Protein AF-A0A9Q0EEH8-F1 (afdb_monomer_lite)

Radius of gyration: 12.44 Å; chains: 1; bounding box: 30×21×35 Å

Foldseek 3Di:
DEEEADEEDAEDAEYEAYEEYEEYAEYEAYCEYAEYAEYEADVEEYQEYAEYEADQEEYQEYAEYEADAYEYQAYAEYEQYCYYYVHYVYYHNDPD

pLDDT: mean 89.67, std 7.72, range [64.06, 97.5]

Organism: NCBI:txid630683

Secondary structure (DSSP, 8-state):
-EEES-BS-S-EEEEES-BSEEEEEEEES-S-EEEEEEEES-SS-EEEEEEEES-SS-EEEEEEEES-SS-EEEEEEEES-SS-EEEEEEEES---

Structure (mmCIF, N/CA/C/O backbone):
data_AF-A0A9Q0EEH8-F1
#
_entry.id   AF-A0A9Q0EEH8-F1
#
loop_
_atom_site.group_PDB
_atom_site.id
_atom_site.type_symbol
_atom_site.label_atom_id
_atom_site.label_alt_id
_atom_site.label_comp_id
_atom_site.label_asym_id
_atom_site.label_entity_id
_atom_site.label_seq_id
_atom_site.pdbx_PDB_ins_code
_atom_site.Cartn_x
_atom_site.Cartn_y
_atom_site.Cartn_z
_atom_site.occupancy
_atom_site.B_iso_or_equiv
_atom_site.auth_seq_id
_atom_site.auth_comp_id
_atom_site.auth_asym_id
_atom_site.auth_atom_id
_atom_site.pdbx_PDB_model_num
ATOM 1 N N . MET A 1 1 ? 16.372 -12.351 -9.939 1.00 76.69 1 MET A N 1
ATOM 2 C CA . MET A 1 1 ? 17.307 -11.378 -10.543 1.00 76.69 1 MET A CA 1
ATOM 3 C C . MET A 1 1 ? 17.289 -10.144 -9.654 1.00 76.69 1 MET A C 1
ATOM 5 O O . MET A 1 1 ? 16.209 -9.849 -9.152 1.00 76.69 1 MET A O 1
ATOM 9 N N . TYR A 1 2 ? 18.452 -9.538 -9.400 1.00 84.31 2 TYR A N 1
ATOM 10 C CA . TYR A 1 2 ? 18.602 -8.267 -8.676 1.00 84.31 2 TYR A CA 1
ATOM 11 C C . TYR A 1 2 ? 18.738 -7.142 -9.699 1.00 84.31 2 TYR A C 1
ATOM 13 O O . TYR A 1 2 ? 19.440 -7.346 -10.696 1.00 84.31 2 TYR A O 1
ATOM 21 N N . MET A 1 3 ? 18.086 -6.010 -9.468 1.00 84.75 3 MET A N 1
ATOM 22 C CA . MET A 1 3 ? 18.199 -4.812 -10.300 1.00 84.75 3 MET A CA 1
ATOM 23 C C . MET A 1 3 ? 18.380 -3.581 -9.411 1.00 84.75 3 MET A C 1
ATOM 25 O O . MET A 1 3 ? 17.792 -3.508 -8.342 1.00 84.75 3 MET A O 1
ATOM 29 N N . GLU A 1 4 ? 19.210 -2.643 -9.852 1.00 88.19 4 GLU A N 1
ATOM 30 C CA . GLU A 1 4 ? 19.511 -1.397 -9.141 1.00 88.19 4 GLU A CA 1
ATOM 31 C C . GLU A 1 4 ? 19.033 -0.242 -10.021 1.00 88.19 4 GLU A C 1
ATOM 33 O O . GLU A 1 4 ? 19.438 -0.156 -11.185 1.00 88.19 4 GLU A O 1
ATOM 38 N N . ASN A 1 5 ? 18.149 0.591 -9.479 1.00 87.81 5 ASN A N 1
ATOM 39 C CA . ASN A 1 5 ? 17.464 1.706 -10.133 1.00 87.81 5 ASN A CA 1
ATOM 40 C C . ASN A 1 5 ? 16.784 1.340 -11.476 1.00 87.81 5 ASN A C 1
ATOM 42 O O . ASN A 1 5 ? 17.085 1.963 -12.501 1.00 87.81 5 ASN A O 1
ATOM 46 N N . PRO A 1 6 ? 15.953 0.279 -11.547 1.00 83.25 6 PRO A N 1
ATOM 47 C CA . PRO A 1 6 ? 15.185 -0.005 -12.755 1.00 83.25 6 PRO A CA 1
ATOM 48 C C . PRO A 1 6 ? 14.029 0.994 -12.940 1.00 83.25 6 PRO A C 1
ATOM 50 O O . PRO A 1 6 ? 13.478 1.517 -11.976 1.00 83.25 6 PRO A O 1
ATOM 53 N N . GLU A 1 7 ? 13.674 1.213 -14.207 1.00 83.25 7 GLU A N 1
ATOM 54 C CA . GLU A 1 7 ? 12.477 1.941 -14.633 1.00 83.25 7 GLU A CA 1
ATOM 55 C C . GLU A 1 7 ? 11.583 0.958 -15.421 1.00 83.25 7 GLU A C 1
ATOM 57 O O . GLU A 1 7 ? 11.967 0.516 -16.514 1.00 83.25 7 GLU A O 1
ATOM 62 N N . GLY A 1 8 ? 10.407 0.602 -14.898 1.00 68.81 8 GLY A N 1
ATOM 63 C CA . GLY A 1 8 ? 9.385 -0.205 -15.588 1.00 68.81 8 GLY A CA 1
ATOM 64 C C . GLY A 1 8 ? 9.752 -1.674 -15.888 1.00 68.81 8 GLY A C 1
ATOM 65 O O . GLY A 1 8 ? 9.498 -2.178 -16.986 1.00 68.81 8 GLY A O 1
ATOM 66 N N . ALA A 1 9 ? 10.387 -2.368 -14.952 1.00 68.06 9 ALA A N 1
ATOM 67 C CA . ALA A 1 9 ? 10.521 -3.820 -14.870 1.00 68.06 9 ALA A CA 1
ATOM 68 C C . ALA A 1 9 ? 9.234 -4.608 -14.491 1.00 68.06 9 ALA A C 1
ATOM 70 O O . ALA A 1 9 ? 8.831 -4.740 -13.337 1.00 68.06 9 ALA A O 1
ATOM 71 N N . ASP A 1 10 ? 8.731 -5.394 -15.448 1.00 64.06 10 ASP A N 1
ATOM 72 C CA . ASP A 1 10 ? 7.564 -6.273 -15.243 1.00 64.06 10 ASP A CA 1
ATOM 73 C C . ASP A 1 10 ? 7.722 -7.343 -14.133 1.00 64.06 10 ASP A C 1
ATOM 75 O O . ASP A 1 10 ? 6.731 -7.820 -13.578 1.00 64.06 10 ASP A O 1
ATOM 79 N N . THR A 1 11 ? 8.939 -7.836 -13.845 1.00 73.44 11 THR A N 1
ATOM 80 C CA . THR A 1 11 ? 9.162 -8.868 -12.807 1.00 73.44 11 THR A CA 1
ATOM 81 C C . THR A 1 11 ? 10.612 -8.932 -12.324 1.00 73.44 11 THR A C 1
ATOM 83 O O . THR A 1 11 ? 11.531 -9.250 -13.087 1.00 73.44 11 THR A O 1
ATOM 86 N N . ALA A 1 12 ? 10.811 -8.795 -11.012 1.00 79.69 12 ALA A N 1
ATOM 87 C CA . ALA A 1 12 ? 12.104 -8.975 -10.356 1.00 79.69 12 ALA A CA 1
ATOM 88 C C . ALA A 1 12 ? 11.985 -9.755 -9.044 1.00 79.69 12 ALA A C 1
ATOM 90 O O . ALA A 1 12 ? 10.911 -9.911 -8.467 1.00 79.69 12 ALA A O 1
ATOM 91 N N . MET A 1 13 ? 13.125 -10.254 -8.558 1.00 85.69 13 MET A N 1
ATOM 92 C CA . MET A 1 13 ? 13.169 -10.852 -7.221 1.00 85.69 13 MET A CA 1
ATOM 93 C C . MET A 1 13 ? 13.509 -9.801 -6.165 1.00 85.69 13 MET A C 1
ATOM 95 O O . MET A 1 13 ? 12.938 -9.843 -5.086 1.00 85.69 13 MET A O 1
ATOM 99 N N . TYR A 1 14 ? 14.420 -8.888 -6.501 1.00 89.06 14 TYR A N 1
ATOM 100 C CA . TYR A 1 14 ? 14.889 -7.807 -5.644 1.00 89.06 14 T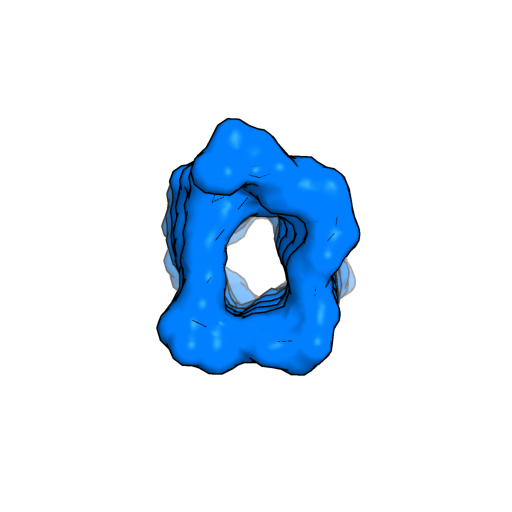YR A CA 1
ATOM 101 C C . TYR A 1 14 ? 15.155 -6.580 -6.514 1.00 89.06 14 TYR A C 1
ATOM 103 O O . TYR A 1 14 ? 15.783 -6.733 -7.571 1.00 89.06 14 TYR A O 1
ATOM 111 N N . MET A 1 15 ? 14.703 -5.409 -6.077 1.00 90.19 15 MET A N 1
ATOM 112 C CA . MET A 1 15 ? 15.052 -4.123 -6.681 1.00 90.19 15 MET A CA 1
ATOM 113 C C . MET A 1 15 ? 15.421 -3.101 -5.612 1.00 90.19 15 MET A C 1
ATOM 115 O O . MET A 1 15 ? 14.843 -3.112 -4.530 1.00 90.19 15 MET A O 1
ATOM 119 N N . GLU A 1 16 ? 16.364 -2.232 -5.940 1.00 91.88 16 GLU A N 1
ATOM 120 C CA . GLU A 1 16 ? 16.798 -1.110 -5.106 1.00 91.88 16 GLU A CA 1
ATOM 121 C C . GLU A 1 16 ? 16.513 0.192 -5.859 1.00 91.88 16 GLU A C 1
ATOM 123 O O . GLU A 1 16 ? 16.849 0.292 -7.040 1.00 91.88 16 GLU A O 1
ATOM 128 N N . ASN A 1 17 ? 15.853 1.136 -5.192 1.00 91.12 17 ASN A N 1
ATOM 129 C CA . ASN A 1 17 ? 15.344 2.413 -5.701 1.00 91.12 17 ASN A CA 1
ATOM 130 C C . ASN A 1 17 ? 14.645 2.341 -7.075 1.00 91.12 17 ASN A C 1
ATOM 132 O O . ASN A 1 17 ? 15.022 3.063 -8.000 1.00 91.12 17 ASN A O 1
ATOM 136 N N . PRO A 1 18 ? 13.686 1.424 -7.281 1.00 88.94 18 PRO A N 1
ATOM 137 C CA . PRO A 1 18 ? 12.971 1.374 -8.544 1.00 88.94 18 PRO A CA 1
ATOM 138 C C . PRO A 1 18 ? 11.886 2.462 -8.660 1.00 88.94 18 PRO A C 1
ATOM 140 O O . PRO A 1 18 ? 11.320 2.896 -7.655 1.00 88.94 18 PRO A O 1
ATOM 143 N N . GLU A 1 19 ? 11.526 2.818 -9.895 1.00 86.25 19 GLU A N 1
ATOM 144 C CA . GLU A 1 19 ? 10.452 3.776 -10.195 1.00 86.25 19 GLU A CA 1
ATOM 145 C C . GLU A 1 19 ? 9.318 3.118 -11.010 1.00 86.25 19 GLU A C 1
ATOM 147 O O . GLU A 1 19 ? 9.529 2.683 -12.145 1.00 86.25 19 GLU A O 1
ATOM 152 N N . GLY A 1 20 ? 8.095 3.097 -10.456 1.00 71.44 20 GLY A N 1
ATOM 153 C CA . GLY A 1 20 ? 6.857 2.770 -11.184 1.00 71.44 20 GLY A CA 1
ATOM 154 C C . GLY A 1 20 ? 6.774 1.334 -11.706 1.00 71.44 20 GLY A C 1
ATOM 155 O O . GLY A 1 20 ? 6.758 1.119 -12.918 1.00 71.44 20 GLY A O 1
ATOM 156 N N . GLU A 1 21 ? 6.718 0.365 -10.789 1.00 77.50 21 GLU A N 1
ATOM 157 C CA . GLU A 1 21 ? 6.938 -1.051 -11.099 1.00 77.50 21 GLU A CA 1
ATOM 158 C C . GLU A 1 21 ? 5.756 -1.990 -10.847 1.00 77.50 21 GLU A C 1
ATOM 160 O O . GLU A 1 21 ? 4.979 -1.804 -9.913 1.00 77.50 21 GLU A O 1
ATOM 165 N N . ASP A 1 22 ? 5.679 -3.072 -11.630 1.00 71.06 22 ASP A N 1
ATOM 166 C CA . ASP A 1 22 ? 4.483 -3.921 -11.684 1.00 71.06 22 ASP A CA 1
ATOM 167 C C . ASP A 1 22 ? 4.454 -5.032 -10.614 1.00 71.06 22 ASP A C 1
ATOM 169 O O . ASP A 1 22 ? 3.537 -5.090 -9.799 1.00 71.06 22 ASP A O 1
ATOM 173 N N . ASN A 1 23 ? 5.391 -5.996 -10.650 1.00 78.56 23 ASN A N 1
ATOM 174 C CA . ASN A 1 23 ? 5.293 -7.239 -9.857 1.00 78.56 23 ASN A CA 1
ATOM 175 C C . ASN A 1 23 ? 6.636 -7.716 -9.296 1.00 78.56 23 ASN A C 1
ATOM 177 O O . ASN A 1 23 ? 7.338 -8.533 -9.911 1.00 78.56 23 ASN A O 1
ATOM 181 N N . VAL A 1 24 ? 6.980 -7.279 -8.084 1.00 84.19 24 VAL A N 1
ATOM 182 C CA . VAL A 1 24 ? 8.282 -7.591 -7.470 1.00 84.19 24 VAL A CA 1
ATOM 183 C C . VAL A 1 24 ? 8.148 -8.213 -6.084 1.00 84.19 24 VAL A C 1
ATOM 185 O O . VAL A 1 24 ? 7.279 -7.867 -5.287 1.00 84.19 24 VAL A O 1
ATOM 188 N N . MET A 1 25 ? 9.016 -9.188 -5.786 1.00 89.50 25 MET A N 1
ATOM 189 C CA . MET A 1 25 ? 9.010 -9.825 -4.466 1.00 89.50 25 MET A CA 1
ATOM 190 C C . MET A 1 25 ? 9.546 -8.906 -3.362 1.00 89.50 25 MET A C 1
ATOM 192 O O . MET A 1 25 ? 8.957 -8.863 -2.289 1.00 89.50 25 MET A O 1
ATOM 196 N N . TYR A 1 26 ? 10.640 -8.193 -3.615 1.00 91.38 26 TYR A N 1
ATOM 197 C CA . TYR A 1 26 ? 11.264 -7.292 -2.648 1.00 91.38 26 TYR A CA 1
ATOM 198 C C . TYR A 1 26 ? 11.720 -6.010 -3.334 1.00 91.38 26 TYR A C 1
ATOM 200 O O . TYR A 1 26 ? 12.431 -6.076 -4.341 1.00 91.38 26 TYR A O 1
ATOM 208 N N . MET A 1 27 ? 11.342 -4.868 -2.776 1.00 92.44 27 MET A N 1
ATOM 209 C CA . MET A 1 27 ? 11.845 -3.559 -3.180 1.00 92.44 27 MET A CA 1
ATOM 210 C C . MET A 1 27 ? 12.361 -2.794 -1.967 1.00 92.44 27 MET A C 1
ATOM 212 O O . MET A 1 27 ? 11.732 -2.823 -0.912 1.00 92.44 27 MET A O 1
ATOM 216 N N . GLU A 1 28 ? 13.483 -2.111 -2.140 1.00 93.75 28 GLU A N 1
ATOM 217 C CA . GLU A 1 28 ? 14.074 -1.198 -1.162 1.00 93.75 28 GLU A CA 1
ATOM 218 C C . GLU A 1 28 ? 14.047 0.217 -1.751 1.00 93.75 28 GLU A C 1
ATOM 220 O O . GLU A 1 28 ? 14.487 0.414 -2.884 1.00 93.75 28 GLU A O 1
ATOM 225 N N . ASN A 1 29 ? 13.478 1.167 -1.012 1.00 94.00 29 ASN A N 1
ATOM 226 C CA . ASN A 1 29 ? 13.251 2.567 -1.391 1.00 94.00 29 ASN A CA 1
ATOM 227 C C . ASN A 1 29 ? 12.546 2.795 -2.754 1.00 94.00 29 ASN A C 1
ATOM 229 O O . ASN A 1 29 ? 13.011 3.616 -3.544 1.00 94.00 29 ASN A O 1
ATOM 233 N N . PRO A 1 30 ? 11.463 2.072 -3.107 1.00 92.31 30 PRO A N 1
ATOM 234 C CA . PRO A 1 30 ? 10.753 2.328 -4.362 1.00 92.31 30 PRO A CA 1
ATOM 235 C C . PRO A 1 30 ? 9.964 3.648 -4.327 1.00 92.31 30 PRO A C 1
ATOM 237 O O . PRO A 1 30 ? 9.361 3.980 -3.308 1.00 92.31 30 PRO A O 1
ATOM 240 N N . GLU A 1 31 ? 9.833 4.322 -5.472 1.00 91.31 31 GLU A N 1
ATOM 241 C CA . GLU A 1 31 ? 8.922 5.472 -5.658 1.00 91.31 31 GLU A CA 1
ATOM 242 C C . GLU A 1 31 ? 7.496 5.021 -6.064 1.00 91.31 31 GLU A C 1
ATOM 244 O O . GLU A 1 31 ? 6.828 5.617 -6.913 1.00 91.31 31 GLU A O 1
ATOM 249 N N . GLY A 1 32 ? 7.027 3.915 -5.477 1.00 85.19 32 GLY A N 1
ATOM 250 C CA . GLY A 1 32 ? 5.716 3.304 -5.729 1.00 85.19 32 GLY A CA 1
ATOM 251 C C . GLY A 1 32 ? 5.734 2.053 -6.617 1.00 85.19 32 GLY A C 1
ATOM 252 O O . GLY A 1 32 ? 6.690 1.782 -7.347 1.00 85.19 32 GLY A O 1
ATOM 253 N N . ALA A 1 33 ? 4.661 1.262 -6.524 1.00 86.94 33 ALA A N 1
ATOM 254 C CA . ALA A 1 33 ? 4.491 0.015 -7.271 1.00 86.94 33 ALA A CA 1
ATOM 255 C C . ALA A 1 33 ? 3.019 -0.403 -7.383 1.00 86.94 33 ALA A C 1
ATOM 257 O O . ALA A 1 33 ? 2.229 -0.147 -6.480 1.00 86.94 33 ALA A O 1
ATOM 258 N N . ASP A 1 34 ? 2.660 -1.146 -8.424 1.00 88.00 34 ASP A N 1
ATOM 259 C CA . ASP A 1 34 ? 1.317 -1.718 -8.543 1.00 88.00 34 ASP A CA 1
ATOM 260 C C . ASP A 1 34 ? 1.156 -2.908 -7.580 1.00 88.00 34 ASP A C 1
ATOM 262 O O . ASP A 1 34 ? 0.173 -3.023 -6.845 1.00 88.00 34 ASP A O 1
ATOM 266 N N . THR A 1 35 ? 2.114 -3.842 -7.559 1.00 88.50 35 THR A N 1
ATOM 267 C CA . THR A 1 35 ? 2.054 -5.033 -6.698 1.00 88.50 35 THR A CA 1
ATOM 268 C C . THR A 1 35 ? 3.417 -5.444 -6.142 1.00 88.50 35 THR A C 1
ATOM 270 O O . THR A 1 35 ? 4.361 -5.760 -6.871 1.00 88.50 35 THR A O 1
ATOM 273 N N . ALA A 1 36 ? 3.486 -5.569 -4.813 1.00 90.31 36 ALA A N 1
ATOM 274 C CA . ALA A 1 36 ? 4.683 -6.009 -4.102 1.00 90.31 36 ALA A CA 1
ATOM 275 C C . ALA A 1 36 ? 4.391 -7.072 -3.034 1.00 90.31 36 ALA A C 1
ATOM 277 O O . ALA A 1 36 ? 3.382 -7.025 -2.328 1.00 90.31 36 ALA A O 1
ATOM 278 N N . MET A 1 37 ? 5.306 -8.027 -2.843 1.00 93.31 37 MET A N 1
ATOM 279 C CA . MET A 1 37 ? 5.269 -8.865 -1.632 1.00 93.31 37 MET A CA 1
ATOM 280 C C . MET A 1 37 ? 5.876 -8.130 -0.429 1.00 93.31 37 MET A C 1
ATOM 282 O O . MET A 1 37 ? 5.341 -8.228 0.671 1.00 93.31 37 MET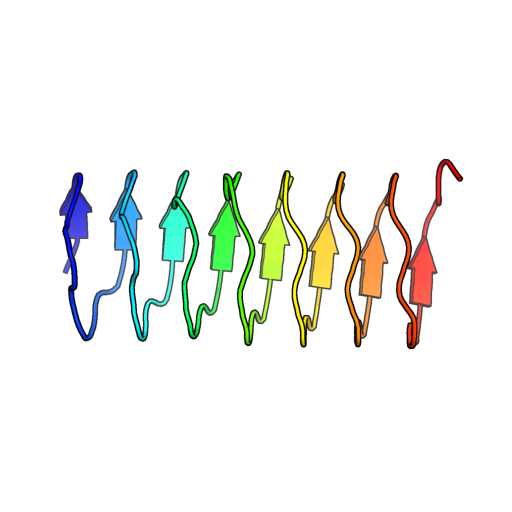 A O 1
ATOM 286 N N . TYR A 1 38 ? 6.969 -7.397 -0.628 1.00 94.31 38 TYR A N 1
ATOM 287 C CA . TYR A 1 38 ? 7.663 -6.669 0.428 1.00 94.31 38 TYR A CA 1
ATOM 288 C C . TYR A 1 38 ? 8.222 -5.355 -0.109 1.00 94.31 38 TYR A C 1
ATOM 290 O O . TYR A 1 38 ? 8.885 -5.353 -1.151 1.00 94.31 38 TYR A O 1
ATOM 298 N N . MET A 1 39 ? 7.988 -4.268 0.619 1.00 94.00 39 MET A N 1
ATOM 299 C CA . MET A 1 39 ? 8.622 -2.974 0.378 1.00 94.00 39 MET A CA 1
ATOM 300 C C . MET A 1 39 ? 9.229 -2.441 1.670 1.00 94.00 39 MET A C 1
ATOM 302 O O . MET A 1 39 ? 8.566 -2.447 2.706 1.00 94.00 39 MET A O 1
ATOM 306 N N . GLU A 1 40 ? 10.465 -1.970 1.581 1.00 95.75 40 GLU A N 1
ATOM 307 C CA . GLU A 1 40 ? 11.182 -1.279 2.652 1.00 95.75 40 GLU A CA 1
ATOM 308 C C . GLU A 1 40 ? 11.345 0.192 2.268 1.00 95.75 40 GLU A C 1
ATOM 310 O O . GLU A 1 40 ? 11.832 0.485 1.176 1.00 95.75 40 GLU A O 1
ATOM 315 N N . ASN A 1 41 ? 10.911 1.097 3.144 1.00 95.62 41 ASN A N 1
ATOM 316 C CA . ASN A 1 41 ? 10.953 2.554 2.980 1.00 95.62 41 ASN A CA 1
ATOM 317 C C . ASN A 1 41 ? 10.408 3.072 1.625 1.00 95.62 41 ASN A C 1
ATOM 319 O O . ASN A 1 41 ? 11.087 3.855 0.960 1.00 95.62 41 ASN A O 1
ATOM 323 N N . PRO A 1 42 ? 9.227 2.636 1.140 1.00 92.94 42 PRO A N 1
ATOM 324 C CA . PRO A 1 42 ? 8.679 3.174 -0.102 1.00 92.94 42 PRO A CA 1
ATOM 325 C C . PRO A 1 42 ? 8.333 4.668 0.037 1.00 92.94 42 PRO A C 1
ATOM 327 O O . PRO A 1 42 ? 7.530 5.059 0.892 1.00 92.94 42 PRO A O 1
ATOM 330 N N . GLU A 1 43 ? 8.875 5.488 -0.866 1.00 90.12 43 GLU A N 1
ATOM 331 C CA . GLU A 1 43 ? 8.522 6.902 -1.045 1.00 90.12 43 GLU A CA 1
ATOM 332 C C . GLU A 1 43 ? 7.334 6.993 -2.015 1.00 90.12 43 GLU A C 1
ATOM 334 O O . GLU A 1 43 ? 7.429 7.439 -3.158 1.00 90.12 43 GLU A O 1
ATOM 339 N N . GLY A 1 44 ? 6.184 6.472 -1.593 1.00 84.88 44 GLY A N 1
ATOM 340 C CA . GLY A 1 44 ? 5.014 6.365 -2.453 1.00 84.88 44 GLY A CA 1
ATOM 341 C C . GLY A 1 44 ? 4.022 5.329 -1.965 1.00 84.88 44 GLY A C 1
ATOM 342 O O . GLY A 1 44 ? 4.163 4.757 -0.885 1.00 84.88 44 GLY A O 1
ATOM 343 N N . GLY A 1 45 ? 2.981 5.126 -2.766 1.00 80.94 45 GLY A N 1
ATOM 344 C CA . GLY A 1 45 ? 1.963 4.136 -2.469 1.00 80.94 45 GLY A CA 1
ATOM 345 C C . GLY A 1 45 ? 2.054 2.877 -3.310 1.00 80.94 45 GLY A C 1
ATOM 346 O O . GLY A 1 45 ? 2.820 2.808 -4.272 1.00 80.94 45 GLY A O 1
ATOM 347 N N . ALA A 1 46 ? 1.231 1.898 -2.947 1.00 88.62 46 ALA A N 1
ATOM 348 C CA . ALA A 1 46 ? 1.001 0.729 -3.777 1.00 88.62 46 ALA A CA 1
ATOM 349 C C . ALA A 1 46 ? -0.468 0.328 -3.830 1.00 88.62 46 ALA A C 1
ATOM 351 O O . ALA A 1 46 ? -1.170 0.375 -2.818 1.00 88.62 46 ALA A O 1
ATOM 352 N N . ASP A 1 47 ? -0.918 -0.148 -4.988 1.00 92.62 47 ASP A N 1
ATOM 353 C CA . ASP A 1 47 ? -2.277 -0.678 -5.116 1.00 92.62 47 ASP A CA 1
ATOM 354 C C . ASP A 1 47 ? -2.424 -1.941 -4.252 1.00 92.62 47 ASP A C 1
ATOM 356 O O . ASP A 1 47 ? -3.445 -2.173 -3.598 1.00 92.62 47 ASP A O 1
ATOM 360 N N . THR A 1 48 ? -1.400 -2.802 -4.221 1.00 93.62 48 THR A N 1
ATOM 361 C CA . THR A 1 48 ? -1.405 -4.011 -3.389 1.00 93.62 48 THR A CA 1
ATOM 362 C C . THR A 1 48 ? -0.029 -4.361 -2.828 1.00 93.62 48 THR A C 1
ATOM 364 O O . THR A 1 48 ? 0.919 -4.623 -3.568 1.00 93.62 48 THR A O 1
ATOM 367 N N . ALA A 1 49 ? 0.052 -4.497 -1.503 1.00 93.56 49 ALA A N 1
ATOM 368 C CA . ALA A 1 49 ? 1.239 -4.989 -0.810 1.00 93.56 49 ALA A CA 1
ATOM 369 C C . ALA A 1 49 ? 0.909 -6.088 0.212 1.00 93.56 49 ALA A C 1
ATOM 371 O O . ALA A 1 49 ? -0.090 -6.027 0.931 1.00 93.56 49 ALA A O 1
ATOM 372 N N . MET A 1 50 ? 1.769 -7.102 0.335 1.00 96.25 50 MET A N 1
ATOM 373 C CA . MET A 1 50 ? 1.671 -8.033 1.472 1.00 96.25 50 MET A CA 1
ATOM 374 C C . MET A 1 50 ? 2.317 -7.440 2.731 1.00 96.25 50 MET A C 1
ATOM 376 O O . MET A 1 50 ? 1.747 -7.561 3.814 1.00 96.25 50 MET A O 1
ATOM 380 N N . TYR A 1 51 ? 3.466 -6.781 2.593 1.00 96.12 51 TYR A N 1
ATOM 381 C CA . TYR A 1 51 ? 4.187 -6.148 3.694 1.00 96.12 51 TYR A CA 1
ATOM 382 C C . TYR A 1 51 ? 4.808 -4.824 3.253 1.00 96.12 51 TYR A C 1
ATOM 384 O O . TYR A 1 51 ? 5.430 -4.765 2.189 1.00 96.12 51 TYR A O 1
ATOM 392 N N . MET A 1 52 ? 4.675 -3.798 4.087 1.00 95.44 52 MET A N 1
ATOM 393 C CA . MET A 1 52 ? 5.404 -2.537 3.960 1.00 95.44 52 MET A CA 1
ATOM 394 C C . MET A 1 52 ? 6.060 -2.172 5.289 1.00 95.44 52 MET A C 1
ATOM 396 O O . MET A 1 52 ? 5.390 -2.183 6.321 1.00 95.44 52 MET A O 1
ATOM 400 N N . GLU A 1 53 ? 7.344 -1.835 5.246 1.00 96.62 53 GLU A N 1
ATOM 401 C CA . GLU A 1 53 ? 8.122 -1.321 6.375 1.00 96.62 53 GLU A CA 1
ATOM 402 C C . GLU A 1 53 ? 8.419 0.163 6.161 1.00 96.62 53 GLU A C 1
ATOM 404 O O . GLU A 1 53 ? 8.937 0.530 5.107 1.00 96.62 53 GLU A O 1
ATOM 409 N N . ASN A 1 54 ? 8.085 0.999 7.144 1.00 96.19 54 ASN A N 1
ATOM 410 C CA . ASN A 1 54 ? 8.273 2.453 7.135 1.00 96.19 54 ASN A CA 1
ATOM 411 C C . ASN A 1 54 ? 7.809 3.151 5.832 1.00 96.19 54 ASN A C 1
ATOM 413 O O . ASN A 1 54 ? 8.575 3.923 5.252 1.00 96.19 54 ASN A O 1
ATOM 417 N N . PRO A 1 55 ? 6.601 2.876 5.298 1.00 94.44 55 PRO A N 1
ATOM 418 C CA . PRO A 1 55 ? 6.127 3.590 4.121 1.00 94.44 55 PRO A CA 1
ATOM 419 C C . PRO A 1 55 ? 5.826 5.059 4.447 1.00 94.44 55 PRO A C 1
ATOM 421 O O . PRO A 1 55 ? 5.056 5.355 5.365 1.00 94.44 55 PRO A O 1
ATOM 424 N N . GLU A 1 56 ? 6.367 5.973 3.637 1.00 92.56 56 GLU A N 1
ATOM 425 C CA . GLU A 1 56 ? 6.015 7.402 3.692 1.00 92.56 56 GLU A CA 1
ATOM 426 C C . GLU A 1 56 ? 4.691 7.689 2.947 1.00 92.56 56 GLU A C 1
ATOM 428 O O . GLU A 1 56 ? 4.039 8.716 3.152 1.00 92.56 56 GLU A O 1
ATOM 433 N N . GLY A 1 57 ? 4.255 6.759 2.088 1.00 87.31 57 GLY A N 1
ATOM 434 C CA . GLY A 1 57 ? 2.965 6.788 1.398 1.00 87.31 57 GLY A CA 1
ATOM 435 C C . GLY A 1 57 ? 1.935 5.801 1.954 1.00 87.31 57 GLY A C 1
ATOM 436 O O . GLY A 1 57 ? 2.064 5.265 3.052 1.00 87.31 57 GLY A O 1
ATOM 437 N N . GLY A 1 58 ? 0.859 5.596 1.192 1.00 85.75 58 GLY A N 1
ATOM 438 C CA . GLY A 1 58 ? -0.261 4.736 1.575 1.00 85.75 58 GLY A CA 1
ATOM 439 C C . GLY A 1 58 ? -0.525 3.594 0.600 1.00 85.75 58 GLY A C 1
ATOM 440 O O . GLY A 1 58 ? 0.055 3.558 -0.475 1.00 85.75 58 GLY A O 1
ATOM 441 N N . ALA A 1 59 ? -1.429 2.675 0.926 1.00 91.62 59 ALA A N 1
ATOM 442 C CA . ALA A 1 59 ? -1.818 1.614 -0.007 1.00 91.62 59 ALA A CA 1
ATOM 443 C C . ALA A 1 59 ? -3.327 1.435 -0.111 1.00 91.62 59 ALA A C 1
ATOM 445 O O . ALA A 1 59 ? -4.044 1.538 0.883 1.00 91.62 59 ALA A O 1
ATOM 446 N N . ASP A 1 60 ? -3.812 1.061 -1.290 1.00 95.50 60 ASP A N 1
ATOM 447 C CA . ASP A 1 60 ? -5.220 0.687 -1.439 1.00 95.50 60 ASP A CA 1
ATOM 448 C C . ASP A 1 60 ? -5.493 -0.603 -0.647 1.00 95.50 60 ASP A C 1
ATOM 450 O O . ASP A 1 60 ? -6.496 -0.741 0.059 1.00 95.50 60 ASP A O 1
ATOM 454 N N . THR A 1 61 ? -4.585 -1.580 -0.725 1.00 96.19 61 THR A N 1
ATOM 455 C CA . THR A 1 61 ? -4.677 -2.825 0.045 1.00 96.19 61 THR A CA 1
ATOM 456 C C . THR A 1 61 ? -3.322 -3.282 0.576 1.00 96.19 61 THR A C 1
ATOM 458 O O . THR A 1 61 ? -2.412 -3.600 -0.188 1.00 96.19 61 THR A O 1
ATOM 461 N N . ALA A 1 62 ? -3.226 -3.427 1.898 1.00 95.56 62 ALA A N 1
ATOM 462 C CA . ALA A 1 62 ? -2.076 -4.001 2.586 1.00 95.56 62 ALA A CA 1
ATOM 463 C C . ALA A 1 62 ? -2.483 -5.167 3.504 1.00 95.56 62 ALA A C 1
ATOM 465 O O . ALA A 1 62 ? -3.504 -5.113 4.194 1.00 95.56 62 ALA A O 1
ATOM 466 N N . MET A 1 63 ? -1.678 -6.232 3.581 1.00 97.25 63 MET A N 1
ATOM 467 C CA . MET A 1 63 ? -1.838 -7.192 4.688 1.00 97.25 63 MET A CA 1
ATOM 468 C C . MET A 1 63 ? -1.151 -6.700 5.964 1.00 97.25 63 MET A C 1
ATOM 470 O O . MET A 1 63 ? -1.739 -6.799 7.039 1.00 97.25 63 MET A O 1
ATOM 474 N N . TYR A 1 64 ? 0.051 -6.144 5.861 1.00 96.81 64 TYR A N 1
ATOM 475 C CA . TYR A 1 64 ? 0.799 -5.639 7.006 1.00 96.81 64 TYR A CA 1
ATOM 476 C C . TYR A 1 64 ? 1.492 -4.324 6.673 1.00 96.81 64 TYR A C 1
ATOM 478 O O . TYR A 1 64 ? 2.097 -4.205 5.607 1.00 96.81 64 TYR A O 1
ATOM 486 N N . MET A 1 65 ? 1.434 -3.375 7.602 1.00 96.25 65 MET A N 1
ATOM 487 C CA . MET A 1 65 ? 2.233 -2.152 7.567 1.00 96.25 65 MET A CA 1
ATOM 488 C C . MET A 1 65 ? 2.916 -1.942 8.916 1.00 96.25 65 MET A C 1
ATOM 490 O O . MET A 1 65 ? 2.241 -1.952 9.945 1.00 96.25 65 MET A O 1
ATOM 494 N N . GLU A 1 66 ? 4.231 -1.750 8.904 1.00 96.81 66 GLU A N 1
ATOM 495 C CA . GLU A 1 66 ? 5.042 -1.408 10.075 1.00 96.81 66 GLU A CA 1
ATOM 496 C C . GLU A 1 66 ? 5.457 0.058 10.005 1.00 96.81 66 GLU A C 1
ATOM 498 O O . GLU A 1 66 ? 5.999 0.486 8.989 1.00 96.81 66 GLU A O 1
ATOM 503 N N . ASN A 1 67 ? 5.198 0.813 11.071 1.00 96.31 67 ASN A N 1
ATOM 504 C CA . ASN A 1 67 ? 5.492 2.242 11.188 1.00 96.31 67 ASN A CA 1
ATOM 505 C C . ASN A 1 67 ? 5.068 3.074 9.953 1.00 96.31 67 ASN A C 1
ATOM 507 O O . ASN A 1 67 ? 5.876 3.854 9.447 1.00 96.31 67 ASN A O 1
ATOM 511 N N . PRO A 1 68 ? 3.848 2.904 9.397 1.00 94.62 68 PRO A N 1
ATOM 512 C CA . PRO A 1 68 ? 3.430 3.716 8.264 1.00 94.62 68 PRO A CA 1
ATOM 513 C C . PRO A 1 68 ? 3.202 5.171 8.685 1.00 94.62 68 PRO A C 1
ATOM 515 O O . PRO A 1 68 ? 2.425 5.446 9.609 1.00 94.62 68 PRO A O 1
ATOM 518 N N . GLU A 1 69 ? 3.822 6.101 7.958 1.00 93.31 69 GLU A N 1
ATOM 519 C CA . GLU A 1 69 ? 3.500 7.528 8.066 1.00 93.31 69 GLU A CA 1
ATOM 520 C C . GLU A 1 69 ? 2.188 7.840 7.320 1.00 93.31 69 GLU A C 1
ATOM 522 O O . GLU A 1 69 ? 1.377 8.662 7.755 1.00 93.31 69 GLU A O 1
ATOM 527 N N . GLY A 1 70 ? 1.944 7.136 6.208 1.00 86.44 70 GLY A N 1
ATOM 528 C CA . GLY A 1 70 ? 0.702 7.196 5.440 1.00 86.44 70 GLY A CA 1
ATOM 529 C C . GLY A 1 70 ? -0.411 6.271 5.952 1.00 86.44 70 GLY A C 1
ATOM 530 O O . GLY A 1 70 ? -0.312 5.614 6.986 1.00 86.44 70 GLY A O 1
ATOM 531 N N . GLY A 1 71 ? -1.528 6.243 5.220 1.00 86.38 71 GLY A N 1
ATOM 532 C CA . GLY A 1 71 ? -2.701 5.419 5.535 1.00 86.38 71 GLY A CA 1
ATOM 533 C C . GLY A 1 71 ? -2.999 4.349 4.486 1.00 86.38 71 GLY A C 1
ATOM 534 O O . GLY A 1 71 ? -2.340 4.283 3.457 1.00 86.38 71 GLY A O 1
ATOM 535 N N . ALA A 1 72 ? -4.022 3.526 4.709 1.00 92.06 72 ALA A N 1
ATOM 536 C CA . ALA A 1 72 ? -4.494 2.579 3.696 1.00 92.06 72 ALA A CA 1
ATOM 537 C C . ALA A 1 72 ? -6.017 2.554 3.575 1.00 92.06 72 ALA A C 1
ATOM 539 O O . ALA A 1 72 ? -6.725 2.731 4.562 1.00 92.06 72 ALA A O 1
ATOM 540 N N . ASP A 1 73 ? -6.554 2.244 2.400 1.00 96.00 73 ASP A N 1
ATOM 541 C CA . ASP A 1 73 ? -7.999 2.012 2.289 1.00 96.00 73 ASP A CA 1
ATOM 542 C C . ASP A 1 73 ? -8.372 0.719 3.033 1.00 96.00 73 ASP A C 1
ATOM 544 O O . ASP A 1 73 ? -9.328 0.664 3.814 1.00 96.00 73 ASP A O 1
ATOM 548 N N . THR A 1 74 ? -7.582 -0.341 2.840 1.00 96.50 74 THR A N 1
ATOM 549 C CA . THR A 1 74 ? -7.741 -1.615 3.549 1.00 96.50 74 THR A CA 1
ATOM 550 C C . THR A 1 74 ? -6.412 -2.139 4.079 1.00 96.50 74 THR A C 1
ATOM 552 O O . THR A 1 74 ? -5.488 -2.402 3.316 1.00 96.50 74 THR A O 1
ATOM 555 N N . ALA A 1 75 ? -6.354 -2.397 5.386 1.00 96.19 75 ALA A N 1
ATOM 556 C CA . ALA A 1 75 ? -5.239 -3.059 6.051 1.00 96.19 75 ALA A CA 1
ATOM 557 C C . ALA A 1 75 ? -5.722 -4.244 6.904 1.00 96.19 75 ALA A C 1
ATOM 559 O O . ALA A 1 75 ? -6.716 -4.149 7.629 1.00 96.19 75 ALA A O 1
ATOM 560 N N . MET A 1 76 ? -5.015 -5.376 6.888 1.00 97.50 76 MET A N 1
ATOM 561 C CA . MET A 1 76 ? -5.274 -6.417 7.899 1.00 97.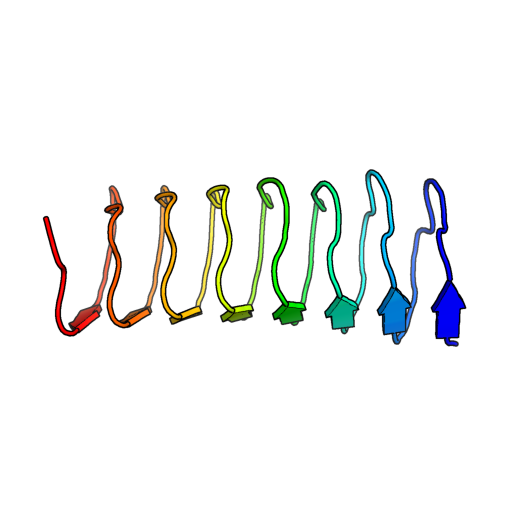50 76 MET A CA 1
ATOM 562 C C . MET A 1 76 ? -4.619 -6.051 9.235 1.00 97.50 76 MET A C 1
ATOM 564 O O . MET A 1 76 ? -5.248 -6.190 10.285 1.00 97.50 76 MET A O 1
ATOM 568 N N . TYR A 1 77 ? -3.385 -5.552 9.198 1.00 97.38 77 TYR A N 1
ATOM 569 C CA . TYR A 1 77 ? -2.623 -5.168 10.379 1.00 97.38 77 TYR A CA 1
ATOM 570 C C . TYR A 1 77 ? -1.815 -3.896 10.140 1.00 97.38 77 TYR A C 1
ATOM 572 O O . TYR A 1 77 ? -1.203 -3.749 9.082 1.00 97.38 77 TYR A O 1
ATOM 580 N N . MET A 1 78 ? -1.780 -3.017 11.139 1.00 96.62 78 MET A N 1
ATOM 581 C CA . MET A 1 78 ? -0.862 -1.879 11.190 1.00 96.62 78 MET A CA 1
ATOM 582 C C . MET A 1 78 ? -0.179 -1.832 12.559 1.00 96.62 78 MET A C 1
ATOM 584 O O . MET A 1 78 ? -0.869 -1.860 13.581 1.00 96.62 78 MET A O 1
ATOM 588 N N . GLU A 1 79 ? 1.149 -1.761 12.575 1.00 97.38 79 GLU A N 1
ATOM 589 C CA . GLU A 1 79 ? 1.973 -1.601 13.777 1.00 97.38 79 GLU A CA 1
ATOM 590 C C . GLU A 1 79 ? 2.537 -0.184 13.847 1.00 97.38 79 GLU A C 1
ATOM 592 O O . GLU A 1 79 ? 3.098 0.293 12.865 1.00 97.38 79 GLU A O 1
ATOM 597 N N . ASN A 1 80 ? 2.385 0.475 14.995 1.00 97.00 80 ASN A N 1
ATOM 598 C CA . ASN A 1 80 ? 2.813 1.853 15.249 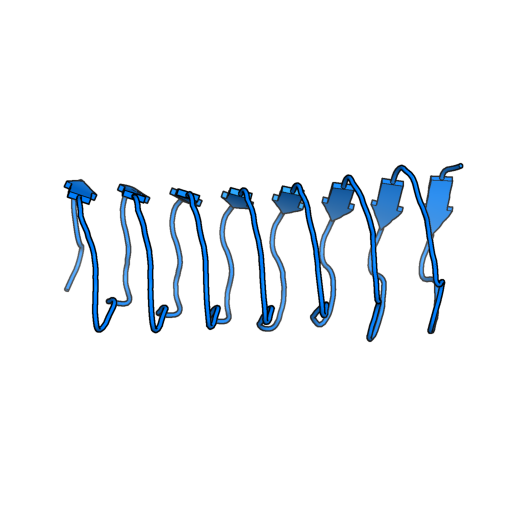1.00 97.00 80 ASN A CA 1
ATOM 599 C C . ASN A 1 80 ? 2.452 2.845 14.116 1.00 97.00 80 ASN A C 1
ATOM 601 O O . ASN A 1 80 ? 3.316 3.605 13.681 1.00 97.00 80 ASN A O 1
ATOM 605 N N . PRO A 1 81 ? 1.215 2.839 13.577 1.00 95.19 81 PRO A N 1
ATOM 606 C CA . PRO A 1 81 ? 0.875 3.757 12.501 1.00 95.19 81 PRO A CA 1
ATOM 607 C C . PRO A 1 81 ? 0.781 5.200 13.011 1.00 95.19 81 PRO A C 1
ATOM 609 O O . PRO A 1 81 ? 0.139 5.462 14.037 1.00 95.19 81 PRO A O 1
ATOM 612 N N . GLU A 1 82 ? 1.356 6.137 12.256 1.00 93.75 82 GLU A N 1
ATOM 613 C CA . GLU A 1 82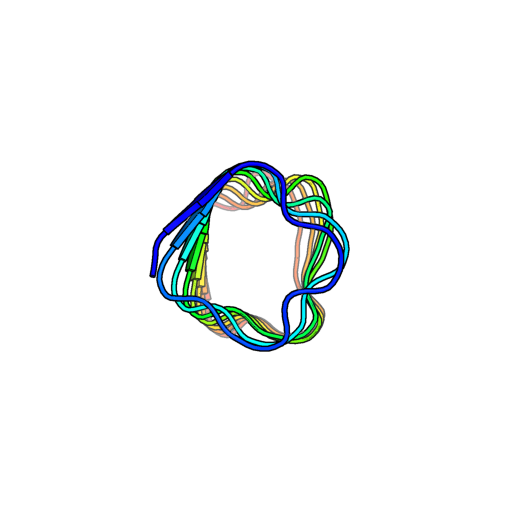 ? 1.049 7.567 12.392 1.00 93.75 82 GLU A CA 1
ATOM 614 C C . GLU A 1 82 ? -0.217 7.926 11.593 1.00 93.75 82 GLU A C 1
ATOM 616 O O . GLU A 1 82 ? -1.015 8.770 12.010 1.00 93.75 82 GLU A O 1
ATOM 621 N N . GLY A 1 83 ? -0.432 7.243 10.462 1.00 84.44 83 GLY A N 1
ATOM 622 C CA . GLY A 1 83 ? -1.654 7.309 9.667 1.00 84.44 83 GLY A CA 1
ATOM 623 C C . GLY A 1 83 ? -2.778 6.386 10.163 1.00 84.44 83 GLY A C 1
ATOM 624 O O . GLY A 1 83 ? -2.746 5.812 11.249 1.00 84.44 83 GLY A O 1
ATOM 625 N N . GLY A 1 84 ? -3.826 6.239 9.353 1.00 86.44 84 GLY A N 1
ATOM 626 C CA . GLY A 1 84 ? -4.969 5.371 9.655 1.00 86.44 84 GLY A CA 1
ATOM 627 C C . GLY A 1 84 ? -5.434 4.589 8.435 1.00 86.44 84 GLY A C 1
ATOM 628 O O . GLY A 1 84 ? -4.925 4.783 7.335 1.00 86.44 84 GLY A O 1
ATOM 629 N N . ALA A 1 85 ? -6.428 3.720 8.618 1.00 91.25 85 ALA A N 1
ATOM 630 C CA . ALA A 1 85 ? -7.052 3.020 7.505 1.00 91.25 85 ALA A CA 1
ATOM 631 C C . ALA A 1 85 ? -8.574 3.082 7.559 1.00 91.25 85 ALA A C 1
ATOM 633 O O . ALA A 1 85 ? -9.162 3.014 8.643 1.00 91.25 85 ALA A O 1
ATOM 634 N N . ASP A 1 86 ? -9.205 3.160 6.388 1.00 94.75 86 ASP A N 1
ATOM 635 C CA . ASP A 1 86 ? -10.667 3.143 6.268 1.00 94.75 86 ASP A CA 1
ATOM 636 C C . ASP A 1 86 ? -11.230 1.812 6.780 1.00 94.75 86 ASP A C 1
ATOM 638 O O . ASP A 1 86 ? -12.241 1.769 7.489 1.00 94.75 86 ASP A O 1
ATOM 642 N N . THR A 1 87 ? -10.541 0.713 6.467 1.00 95.50 87 THR A N 1
ATOM 643 C CA . THR A 1 87 ? -10.823 -0.620 7.000 1.00 95.50 87 THR A CA 1
ATOM 644 C C . THR A 1 87 ? -9.551 -1.261 7.546 1.00 95.50 87 THR A C 1
ATOM 646 O O . THR A 1 87 ? -8.722 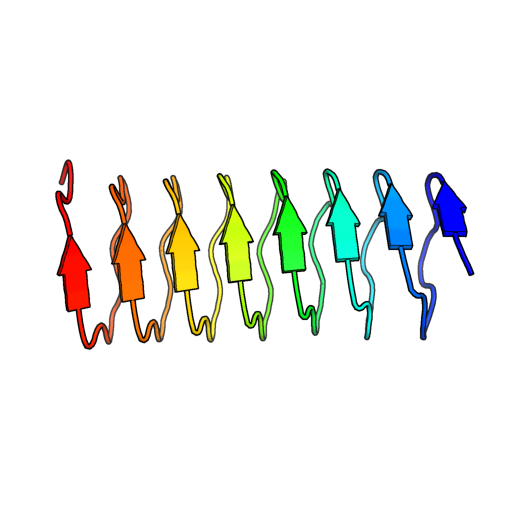-1.742 6.782 1.00 95.50 87 THR A O 1
ATOM 649 N N . ALA A 1 88 ? -9.435 -1.348 8.874 1.00 93.75 88 ALA A N 1
ATOM 650 C CA . ALA A 1 88 ? -8.399 -2.129 9.551 1.00 93.75 88 ALA A CA 1
ATOM 651 C C . ALA A 1 88 ? -9.010 -3.282 10.358 1.00 93.75 88 ALA A C 1
ATOM 653 O O . ALA A 1 88 ? -9.982 -3.071 11.089 1.00 93.75 88 ALA A O 1
ATOM 654 N N . MET A 1 89 ? -8.434 -4.490 10.289 1.00 96.81 89 MET A N 1
ATOM 655 C CA . MET A 1 89 ? -8.790 -5.536 11.265 1.00 96.81 89 MET A CA 1
ATOM 656 C C . MET A 1 89 ? -8.103 -5.304 12.612 1.00 96.81 89 MET A C 1
ATOM 658 O O . MET A 1 89 ? -8.736 -5.480 13.655 1.00 96.81 89 MET A O 1
ATOM 662 N N . TYR A 1 90 ? -6.833 -4.897 12.592 1.00 96.12 90 TYR A N 1
ATOM 663 C CA . TYR A 1 90 ? -6.031 -4.661 13.787 1.00 96.12 90 TYR A CA 1
ATOM 664 C C . TYR A 1 90 ? -5.108 -3.455 13.606 1.00 96.12 90 TYR A C 1
ATOM 666 O O . TYR A 1 90 ? -4.496 -3.281 12.556 1.00 96.12 90 TYR A O 1
ATOM 674 N N . MET A 1 91 ? -5.007 -2.647 14.661 1.00 95.19 91 MET A N 1
ATOM 675 C CA . MET A 1 91 ? -4.028 -1.572 14.799 1.00 95.19 91 MET A CA 1
ATOM 676 C C . MET A 1 91 ? -3.361 -1.712 16.162 1.00 95.19 91 MET A C 1
ATOM 678 O O . MET A 1 91 ? -4.057 -1.758 17.183 1.00 95.19 91 MET A O 1
ATOM 682 N N . GLU A 1 92 ? -2.038 -1.799 16.179 1.00 96.69 92 GLU A N 1
ATOM 683 C CA . GLU A 1 92 ? -1.227 -1.833 17.391 1.00 96.69 92 GLU A CA 1
ATOM 684 C C . GLU A 1 92 ? -0.490 -0.500 17.554 1.00 96.69 92 GLU A C 1
ATOM 686 O O . GLU A 1 92 ? 0.112 -0.009 16.610 1.00 96.69 92 GLU A O 1
ATOM 691 N N . ASN A 1 93 ? -0.556 0.080 18.757 1.00 96.00 93 ASN A N 1
ATOM 692 C CA . ASN A 1 93 ? 0.109 1.337 19.133 1.00 96.00 93 ASN A CA 1
ATOM 693 C C . ASN A 1 93 ? -0.065 2.520 18.146 1.00 96.00 93 ASN A C 1
ATOM 695 O O . ASN A 1 93 ? 0.927 3.164 17.822 1.00 96.00 93 ASN A O 1
ATOM 699 N N . PRO A 1 94 ? -1.283 2.850 17.675 1.00 90.38 94 PRO A N 1
ATOM 700 C CA . PRO A 1 94 ? -1.463 4.024 16.821 1.00 90.38 94 PRO A CA 1
ATOM 701 C C . PRO A 1 94 ? -1.051 5.311 17.552 1.00 90.38 94 PRO A C 1
ATOM 703 O O . PRO A 1 94 ? -1.412 5.498 18.720 1.00 90.38 94 PRO A O 1
ATOM 706 N N . GLU A 1 95 ? -0.321 6.192 16.865 1.00 84.12 95 GLU A N 1
ATOM 707 C CA . GLU A 1 95 ? 0.135 7.483 17.410 1.00 84.12 95 GLU A CA 1
ATOM 708 C C . GLU A 1 95 ? -0.877 8.634 17.190 1.00 84.12 95 GLU A C 1
ATOM 710 O O . GLU A 1 95 ? -0.698 9.728 17.737 1.00 84.12 95 GLU A O 1
ATOM 715 N N . GLY A 1 96 ? -1.962 8.372 16.441 1.00 65.12 96 GLY A N 1
ATOM 716 C CA . GLY A 1 96 ? -3.040 9.316 16.087 1.00 65.12 96 GLY A CA 1
ATOM 717 C C . GLY A 1 96 ? -4.194 9.491 17.080 1.00 65.12 96 GLY A C 1
ATOM 718 O O . GLY A 1 96 ? -4.431 8.616 17.946 1.00 65.12 96 GLY A O 1
#

Sequence (96 aa):
MYMENPEGADTAMYMENPEGEDNVMYMENPEGADTAMYMENPEGGADTAMYMENPEGGADTAMYMENPEGGADTAMYMENPEGGADTAMYMENPEG